Protein AF-A0A7J9DH18-F1 (afdb_monomer_lite)

Foldseek 3Di:
DDPDPPDPPPDAQDPVLLVVLLVVCLVVVLDDLVNSQVCSCVVPVDGDDSVSSVVSNVVVVVVVVVVVLVVVLVVCVVVVHPDSPDCDPVNVVVVVVCCCVPPDDPVNVVSVCVVVVVDDPPPDDPDDDDPPDDDD

InterPro domains:
  IPR004875 DDE superfamily endonuclease domain [PF03184] (59-113)
  IPR009057 Homedomain-like superfamily [SSF46689] (8-58)
  IPR041188 ARS-binding protein 1, N-terminal [PF18107] (9-57)

pLDDT: mean 76.21, std 16.73, range [37.5, 95.38]

Secondary structure (DSSP, 8-state):
--------------HHHHHHHHHHHHH-TT--HHHHHHHHHHHHS----HHHHHHHHHHHHHHHHHHHHHHHHHHHHHTT-S-TTS--HHHHHHHHHHHHHHT--HHHHHHHHHHTTSS-TT--------------

Structure (mmCIF, N/CA/C/O backbone):
data_AF-A0A7J9DH18-F1
#
_entry.id   AF-A0A7J9DH18-F1
#
loop_
_atom_site.group_PDB
_atom_site.id
_atom_site.type_symbol
_atom_site.label_atom_id
_atom_site.label_alt_id
_atom_site.label_comp_id
_atom_site.label_asym_id
_atom_site.label_entity_id
_atom_site.label_seq_id
_atom_site.pdbx_PDB_ins_code
_atom_site.Cartn_x
_atom_site.Cartn_y
_atom_site.Cartn_z
_atom_site.occupancy
_atom_site.B_iso_or_equiv
_atom_site.auth_seq_id
_atom_site.auth_comp_id
_atom_site.auth_asym_id
_atom_site.auth_atom_id
_atom_site.pdbx_PDB_model_num
ATOM 1 N N . MET A 1 1 ? 12.381 -22.752 41.760 1.00 37.50 1 MET A N 1
ATOM 2 C CA . MET A 1 1 ? 11.016 -22.802 41.192 1.00 37.50 1 MET A CA 1
ATOM 3 C C . MET A 1 1 ? 11.048 -22.134 39.828 1.00 37.50 1 MET A C 1
ATOM 5 O O . MET A 1 1 ? 11.070 -20.916 39.750 1.00 37.50 1 MET A O 1
ATOM 9 N N . VAL A 1 2 ? 11.179 -22.930 38.767 1.00 40.34 2 VAL A N 1
ATOM 10 C CA . VAL A 1 2 ? 11.251 -22.439 37.384 1.00 40.34 2 VAL A CA 1
ATOM 11 C C . VAL A 1 2 ? 9.820 -22.330 36.870 1.00 40.34 2 VAL A C 1
ATOM 13 O O . VAL A 1 2 ? 9.203 -23.335 36.526 1.00 40.34 2 VAL A O 1
ATOM 16 N N . SER A 1 3 ? 9.256 -21.122 36.876 1.00 45.78 3 SER A N 1
ATOM 17 C CA . SER A 1 3 ? 7.959 -20.878 36.251 1.00 45.78 3 SER A CA 1
ATOM 18 C C . SER A 1 3 ? 8.142 -20.821 34.738 1.00 45.78 3 SER A C 1
ATOM 20 O O . SER A 1 3 ? 8.671 -19.865 34.173 1.00 45.78 3 SER A O 1
ATOM 22 N N . HIS A 1 4 ? 7.709 -21.905 34.113 1.00 44.97 4 HIS A N 1
ATOM 23 C CA . HIS A 1 4 ? 7.568 -22.121 32.687 1.00 44.97 4 HIS A CA 1
ATOM 24 C C . HIS A 1 4 ? 6.783 -20.959 32.042 1.00 44.97 4 HIS A C 1
ATOM 26 O O . HIS A 1 4 ? 5.564 -20.865 32.191 1.00 44.97 4 HIS A O 1
ATOM 32 N N . LEU A 1 5 ? 7.470 -20.064 31.322 1.00 46.00 5 LEU A N 1
ATOM 33 C CA . LEU A 1 5 ? 6.819 -19.133 30.400 1.00 46.00 5 LEU A CA 1
ATOM 34 C C . LEU A 1 5 ? 6.238 -19.966 29.254 1.00 46.00 5 LEU A C 1
ATOM 36 O O . LEU A 1 5 ? 6.919 -20.260 28.272 1.00 46.00 5 LEU A O 1
ATOM 40 N N . LYS A 1 6 ? 4.980 -20.397 29.412 1.00 47.78 6 LYS A N 1
ATOM 41 C CA . LYS A 1 6 ? 4.170 -20.944 28.322 1.00 47.78 6 LYS A CA 1
ATOM 42 C C . LYS A 1 6 ? 4.248 -19.950 27.171 1.00 47.78 6 LYS A C 1
ATOM 44 O O . LYS A 1 6 ? 3.821 -18.807 27.314 1.00 47.78 6 LYS A O 1
ATOM 49 N N . GLY A 1 7 ? 4.839 -20.387 26.061 1.00 44.97 7 GLY A N 1
ATOM 50 C CA . GLY A 1 7 ? 4.988 -19.586 24.857 1.00 44.97 7 GLY A CA 1
ATOM 51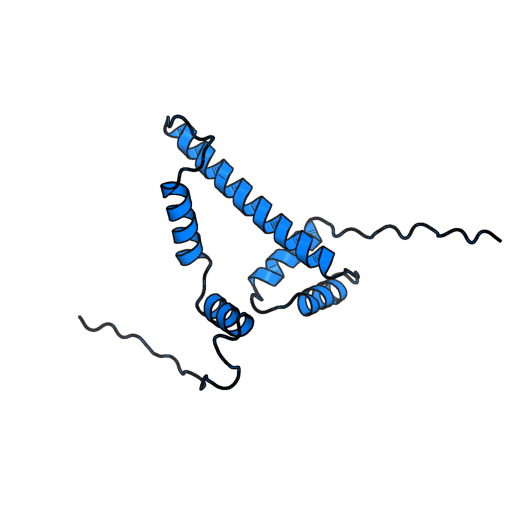 C C . GLY A 1 7 ? 3.637 -19.030 24.436 1.00 44.97 7 GLY A C 1
ATOM 52 O O . GLY A 1 7 ? 2.797 -19.753 23.901 1.00 44.97 7 GLY A O 1
ATOM 53 N N . VAL A 1 8 ? 3.429 -17.738 24.686 1.00 41.62 8 VAL A N 1
ATOM 54 C CA . VAL A 1 8 ? 2.360 -16.974 24.055 1.00 41.62 8 VAL A CA 1
ATOM 55 C C . VAL A 1 8 ? 2.657 -17.067 22.568 1.00 41.62 8 VAL A C 1
ATOM 57 O O . VAL A 1 8 ? 3.628 -16.473 22.091 1.00 41.62 8 VAL A O 1
ATOM 60 N N . LYS A 1 9 ? 1.885 -17.875 21.831 1.00 48.09 9 LYS A N 1
ATOM 61 C CA . LYS A 1 9 ? 1.932 -17.857 20.369 1.00 48.09 9 LYS A CA 1
ATOM 62 C C . LYS A 1 9 ? 1.732 -16.395 19.988 1.00 48.09 9 LYS A C 1
ATOM 64 O O . LYS A 1 9 ? 0.664 -15.851 20.257 1.00 48.09 9 LYS A O 1
ATOM 69 N N . LYS A 1 10 ? 2.767 -15.740 19.446 1.00 55.81 10 LYS A N 1
ATOM 70 C CA . LYS A 1 10 ? 2.638 -14.395 18.878 1.00 55.81 10 LYS A CA 1
ATOM 71 C C . LYS A 1 10 ? 1.597 -14.511 17.781 1.00 55.81 10 LYS A C 1
ATOM 73 O O . LYS A 1 10 ? 1.888 -14.994 16.686 1.00 55.81 10 LYS A O 1
ATOM 78 N N . ALA A 1 11 ? 0.371 -14.159 18.127 1.00 63.56 11 ALA A N 1
ATOM 79 C CA . ALA A 1 11 ? -0.733 -14.249 17.216 1.00 63.56 11 ALA A CA 1
ATOM 80 C C . ALA A 1 11 ? -0.379 -13.318 16.049 1.00 63.56 11 ALA A C 1
ATOM 82 O O . ALA A 1 11 ? -0.026 -12.150 16.236 1.00 63.56 11 ALA A O 1
ATOM 83 N N . THR A 1 12 ? -0.314 -13.887 14.852 1.00 81.38 12 THR A N 1
ATOM 84 C CA . THR A 1 12 ? 0.166 -13.198 13.656 1.00 81.38 12 THR A CA 1
ATOM 85 C C . THR A 1 12 ? -1.048 -12.881 12.803 1.00 81.38 12 THR A C 1
ATOM 87 O O . THR A 1 12 ? -1.826 -13.788 12.527 1.00 81.38 12 THR A O 1
ATOM 90 N N . LEU A 1 13 ? -1.212 -11.618 12.392 1.00 87.06 13 LEU A N 1
ATOM 91 C CA . LEU A 1 13 ? -2.272 -11.228 11.453 1.00 87.06 13 LEU A CA 1
ATOM 92 C C . LEU A 1 13 ? -2.246 -12.155 10.229 1.00 87.06 13 LEU A C 1
ATOM 94 O O . LEU A 1 13 ? -1.171 -12.349 9.657 1.00 87.06 13 LEU A O 1
ATOM 98 N N . THR A 1 14 ? -3.389 -12.705 9.825 1.00 91.38 14 THR A N 1
ATOM 99 C CA . THR A 1 14 ? -3.489 -13.466 8.570 1.00 91.38 14 THR A CA 1
ATOM 100 C C . THR A 1 14 ? -3.428 -12.522 7.369 1.00 91.38 14 THR A C 1
ATOM 102 O O . THR A 1 14 ? -3.513 -11.300 7.525 1.00 91.38 14 THR A O 1
ATOM 105 N N . ASP A 1 15 ? -3.257 -13.054 6.161 1.00 89.56 15 ASP A N 1
ATOM 106 C CA . ASP A 1 15 ? -3.228 -12.214 4.960 1.00 89.56 15 ASP A CA 1
ATOM 107 C C . ASP A 1 15 ? -4.573 -11.518 4.703 1.00 89.56 15 ASP A C 1
ATOM 109 O O . ASP A 1 15 ? -4.585 -10.361 4.281 1.00 89.56 15 ASP A O 1
ATOM 113 N N . GLU A 1 16 ? -5.691 -12.146 5.069 1.00 90.81 16 GLU A N 1
ATOM 114 C CA . GLU A 1 16 ? -7.034 -11.561 4.998 1.00 90.81 16 GLU A CA 1
ATOM 115 C C . GLU A 1 16 ? -7.168 -10.368 5.948 1.00 90.81 16 GLU A C 1
ATOM 117 O O . GLU A 1 16 ? -7.601 -9.292 5.537 1.00 90.81 16 GLU A O 1
ATOM 122 N N . MET A 1 17 ? -6.715 -10.511 7.199 1.00 93.12 17 MET A N 1
ATOM 123 C CA . MET A 1 17 ? -6.730 -9.413 8.174 1.00 93.12 17 MET A CA 1
ATOM 124 C C . MET A 1 17 ? -5.821 -8.261 7.733 1.00 93.12 17 MET A C 1
ATOM 126 O O . MET A 1 17 ? -6.160 -7.091 7.901 1.00 93.12 17 MET A O 1
ATOM 130 N N . ARG A 1 18 ? -4.651 -8.575 7.153 1.00 93.00 18 ARG A N 1
ATOM 131 C CA . ARG A 1 18 ? -3.737 -7.559 6.608 1.00 93.00 18 ARG A CA 1
ATOM 132 C C . ARG A 1 18 ? -4.372 -6.811 5.441 1.00 93.00 18 ARG A C 1
ATOM 134 O O . ARG A 1 18 ? -4.212 -5.595 5.369 1.00 93.00 18 ARG A O 1
ATOM 141 N N . LYS A 1 19 ? -5.063 -7.521 4.544 1.00 92.50 19 LYS A N 1
ATOM 142 C CA . LYS A 1 19 ? -5.778 -6.931 3.408 1.00 92.50 19 LYS A CA 1
ATOM 143 C C . LYS A 1 19 ? -6.871 -5.981 3.897 1.00 92.50 19 LYS A C 1
ATOM 145 O O . LYS A 1 19 ? -6.825 -4.807 3.541 1.00 92.50 19 LYS A O 1
ATOM 150 N N . ALA A 1 20 ? -7.743 -6.450 4.786 1.00 94.25 20 ALA A N 1
ATOM 151 C CA . ALA A 1 20 ? -8.822 -5.645 5.353 1.00 94.25 20 ALA A CA 1
ATOM 152 C C . ALA A 1 20 ? -8.295 -4.400 6.093 1.00 94.25 20 ALA A C 1
ATOM 154 O O . ALA A 1 20 ? -8.823 -3.306 5.926 1.00 94.25 20 ALA A O 1
ATOM 155 N N . LEU A 1 21 ? -7.191 -4.527 6.844 1.00 93.75 21 LEU A N 1
ATOM 156 C CA . LEU A 1 21 ? -6.522 -3.381 7.473 1.00 93.75 21 LEU A CA 1
ATOM 157 C C . LEU A 1 21 ? -6.031 -2.347 6.445 1.00 93.75 21 LEU A C 1
ATOM 159 O O . LEU A 1 21 ? -6.112 -1.144 6.695 1.00 93.75 21 LEU A O 1
ATOM 163 N N . CYS A 1 22 ? -5.485 -2.795 5.313 1.00 91.25 22 CYS A N 1
ATOM 164 C CA . CYS A 1 22 ? -5.024 -1.887 4.263 1.00 91.25 22 CYS A CA 1
ATOM 165 C C . CYS A 1 22 ? -6.198 -1.192 3.562 1.00 91.25 22 CYS A C 1
ATOM 167 O O . CYS A 1 22 ? -6.115 0.006 3.313 1.00 91.25 22 CYS A O 1
ATOM 169 N N . GLU A 1 23 ? -7.285 -1.914 3.288 1.00 91.50 23 GLU A N 1
ATOM 170 C CA . GLU A 1 23 ? -8.515 -1.361 2.703 1.00 91.50 23 GLU A CA 1
ATOM 171 C C . GLU A 1 23 ? -9.133 -0.308 3.628 1.00 91.50 23 GLU A C 1
ATOM 173 O O . GLU A 1 23 ? -9.312 0.838 3.218 1.00 91.50 23 GLU A O 1
ATOM 178 N N . TYR A 1 24 ? -9.297 -0.636 4.912 1.00 92.94 24 TYR A N 1
ATOM 179 C CA . TYR A 1 24 ? -9.796 0.306 5.909 1.00 92.94 24 TYR A CA 1
ATOM 180 C C . TYR A 1 24 ? -8.930 1.569 6.001 1.00 92.94 24 TYR A C 1
ATOM 182 O O . TYR A 1 24 ? -9.451 2.684 6.030 1.00 92.94 24 TYR A O 1
ATOM 190 N N . LYS A 1 25 ? -7.595 1.424 5.999 1.00 89.81 25 LYS A N 1
ATOM 191 C CA . LYS A 1 25 ? -6.672 2.570 6.015 1.00 89.81 25 LYS A CA 1
ATOM 192 C C . LYS A 1 25 ? -6.770 3.428 4.746 1.00 89.81 25 LYS A C 1
ATOM 194 O O . LYS A 1 25 ? -6.568 4.639 4.828 1.00 89.81 25 LYS A O 1
ATOM 199 N N . ASN A 1 26 ? -7.050 2.831 3.591 1.00 83.81 26 ASN A N 1
ATOM 200 C CA . ASN A 1 26 ? -7.224 3.577 2.345 1.00 83.81 26 ASN A CA 1
ATOM 201 C C . ASN A 1 26 ? -8.511 4.411 2.364 1.00 83.81 26 ASN A C 1
ATOM 203 O O . ASN A 1 26 ? -8.496 5.561 1.927 1.00 83.81 26 ASN A O 1
ATOM 207 N N . GLU A 1 27 ? -9.598 3.856 2.901 1.00 84.69 27 GLU A N 1
ATOM 208 C CA . GLU A 1 27 ? -10.877 4.558 3.066 1.00 84.69 27 GLU A CA 1
ATOM 209 C C . GLU A 1 27 ? -10.797 5.651 4.144 1.00 84.69 27 GLU A C 1
ATOM 211 O O . GLU A 1 27 ? -11.354 6.736 3.982 1.00 84.69 27 GLU A O 1
ATOM 216 N N . HIS A 1 28 ? -10.023 5.409 5.205 1.00 86.19 28 HIS A N 1
ATOM 217 C CA . HIS A 1 28 ? -9.879 6.297 6.359 1.00 86.19 28 HIS A CA 1
ATOM 218 C C . HIS A 1 28 ? -8.449 6.846 6.443 1.00 86.19 28 HIS A C 1
ATOM 220 O O . HIS A 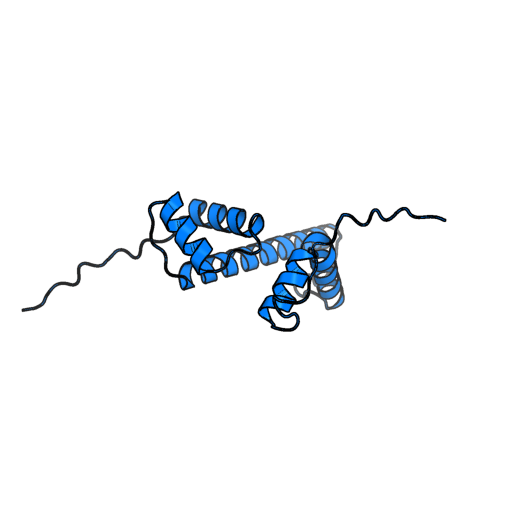1 28 ? -7.665 6.541 7.352 1.00 86.19 28 HIS A O 1
ATOM 226 N N . SER A 1 29 ? -8.080 7.677 5.466 1.00 78.06 29 SER A N 1
ATOM 227 C CA . SER A 1 29 ? -6.705 8.175 5.318 1.00 78.06 29 SER A CA 1
ATOM 228 C C . SER A 1 29 ? -6.206 8.971 6.537 1.00 78.06 29 SER A C 1
ATOM 230 O O . SER A 1 29 ? -5.006 8.944 6.826 1.00 78.06 29 SER A O 1
ATOM 232 N N . SER A 1 30 ? -7.108 9.571 7.321 1.00 79.56 30 SER A N 1
ATOM 233 C CA . SER A 1 30 ? -6.821 10.291 8.573 1.00 79.56 30 SER A CA 1
ATOM 234 C C . SER A 1 30 ? -6.566 9.394 9.792 1.00 79.56 30 SER A C 1
ATOM 236 O O . SER A 1 30 ? -5.964 9.863 10.757 1.00 79.56 30 SER A O 1
ATOM 238 N N . SER A 1 31 ? -6.956 8.111 9.770 1.00 84.25 31 SER A N 1
ATOM 239 C CA . SER A 1 31 ? -6.806 7.230 10.937 1.00 84.25 31 SER A CA 1
ATOM 240 C C . SER A 1 31 ? -5.343 7.066 11.339 1.00 84.25 31 SER A C 1
ATOM 242 O O . SER A 1 31 ? -4.483 6.686 10.530 1.00 84.25 31 SER A O 1
ATOM 244 N N . ASN A 1 32 ? -5.051 7.321 12.611 1.00 86.06 32 ASN A N 1
ATOM 245 C CA . ASN A 1 32 ? -3.717 7.171 13.170 1.00 86.06 32 ASN A CA 1
ATOM 246 C C . ASN A 1 32 ? -3.471 5.715 13.631 1.00 86.06 32 ASN A C 1
ATOM 248 O O . ASN A 1 32 ? -4.343 4.850 13.577 1.00 86.06 32 ASN A O 1
ATOM 252 N N . LYS A 1 33 ? -2.250 5.407 14.087 1.00 86.44 33 LYS A N 1
ATOM 253 C CA . LYS A 1 33 ? -1.869 4.033 14.475 1.00 86.44 33 LYS A CA 1
ATOM 254 C C . LYS A 1 33 ? -2.717 3.456 15.620 1.00 86.44 33 LYS A C 1
ATOM 256 O O . LYS A 1 33 ? -2.883 2.241 15.659 1.00 86.44 33 LYS A O 1
ATOM 261 N N . LYS A 1 34 ? -3.201 4.289 16.553 1.00 89.88 34 LYS A N 1
ATOM 262 C CA . LYS A 1 34 ? -4.083 3.866 17.655 1.00 89.88 34 LYS A CA 1
ATOM 263 C C . LYS A 1 34 ? -5.465 3.512 17.130 1.00 89.88 34 LYS A C 1
ATOM 265 O O . LYS A 1 34 ? -5.958 2.443 17.464 1.00 89.88 34 LYS A O 1
ATOM 270 N N . ASP A 1 35 ? -6.020 4.347 16.259 1.00 92.00 35 ASP A N 1
ATOM 271 C CA . ASP A 1 35 ? -7.346 4.123 15.677 1.00 92.00 35 ASP A CA 1
ATOM 272 C C . ASP A 1 35 ? -7.371 2.801 14.899 1.00 92.00 35 ASP A C 1
ATOM 274 O O . ASP A 1 35 ? -8.261 1.977 15.079 1.00 92.00 35 ASP A O 1
ATOM 278 N N . LEU A 1 36 ? -6.326 2.540 14.103 1.00 92.62 36 LEU A N 1
ATOM 279 C CA . LEU A 1 36 ? -6.175 1.281 13.368 1.00 92.62 36 LEU A CA 1
ATOM 280 C C . LEU A 1 36 ? -6.023 0.072 14.296 1.00 92.62 36 LEU A C 1
ATOM 282 O O . LEU A 1 36 ? -6.571 -0.991 14.025 1.00 92.62 36 LEU A O 1
ATOM 286 N N . GLN A 1 37 ? -5.271 0.216 15.387 1.00 93.12 37 GLN A N 1
ATOM 287 C CA . GLN A 1 37 ? -5.135 -0.841 16.386 1.00 93.12 37 GLN A CA 1
ATOM 288 C C . GLN A 1 37 ? -6.484 -1.154 17.049 1.00 93.12 37 GLN A C 1
ATOM 290 O O . GLN A 1 37 ? -6.820 -2.326 17.215 1.00 93.12 37 GLN A O 1
ATOM 295 N N . GLN A 1 38 ? -7.247 -0.123 17.415 1.00 94.31 38 GLN A N 1
ATOM 296 C CA . GLN A 1 38 ? -8.570 -0.276 18.010 1.00 94.31 38 GLN A CA 1
ATOM 297 C C . GLN A 1 38 ? -9.545 -0.935 17.032 1.00 94.31 38 GLN A C 1
ATOM 299 O O . GLN A 1 38 ? -10.241 -1.873 17.411 1.00 94.31 38 GLN A O 1
ATOM 304 N N . TRP A 1 39 ? -9.535 -0.509 15.769 1.00 95.38 39 TRP A N 1
ATOM 305 C CA . TRP A 1 39 ? -10.356 -1.111 14.725 1.00 95.38 39 TRP A CA 1
ATOM 306 C C . TRP A 1 39 ? -10.044 -2.602 14.528 1.00 95.38 39 TRP A C 1
ATOM 308 O O . TRP A 1 39 ? -10.968 -3.410 14.471 1.00 95.38 39 TRP A O 1
ATOM 318 N N . VAL A 1 40 ? -8.762 -3.001 14.503 1.00 93.56 40 VAL A N 1
ATOM 319 C CA . VAL A 1 40 ? -8.376 -4.426 14.406 1.00 93.56 40 VAL A CA 1
ATOM 320 C C . VAL A 1 40 ? -8.897 -5.227 15.602 1.00 93.56 40 VAL A C 1
ATOM 322 O O . VAL A 1 40 ? -9.430 -6.320 15.410 1.00 93.56 40 VAL A O 1
ATOM 325 N N . GLN A 1 41 ? -8.792 -4.680 16.819 1.00 92.19 41 GLN A N 1
ATOM 326 C CA . GLN A 1 41 ? -9.317 -5.333 18.021 1.00 92.19 41 GLN A CA 1
ATOM 327 C C . GLN A 1 41 ? -10.833 -5.524 17.944 1.00 92.19 41 GLN A C 1
ATOM 329 O O . GLN A 1 41 ? -11.316 -6.601 18.266 1.00 92.19 41 GLN A O 1
ATOM 334 N N . GLN A 1 42 ? -11.576 -4.503 17.519 1.00 93.94 42 GLN A N 1
ATOM 335 C CA . GLN A 1 42 ? -13.038 -4.560 17.433 1.00 93.94 42 GLN A CA 1
ATOM 336 C C . GLN A 1 42 ? -13.524 -5.478 16.305 1.00 93.94 42 GLN A C 1
ATOM 338 O O . GLN A 1 42 ? -14.515 -6.178 16.470 1.00 93.94 42 GLN A O 1
ATOM 343 N N . THR A 1 43 ? -12.821 -5.489 15.172 1.00 95.00 43 THR A N 1
ATOM 344 C CA . THR A 1 43 ? -13.249 -6.207 13.961 1.00 95.00 43 THR A CA 1
ATOM 345 C C . THR A 1 43 ? -12.943 -7.699 14.027 1.00 95.00 43 THR A C 1
ATOM 347 O O . THR A 1 43 ? -13.711 -8.509 13.518 1.00 95.00 43 THR A O 1
ATOM 350 N N . PHE A 1 44 ? -11.819 -8.076 14.640 1.00 92.19 44 PHE A N 1
ATOM 351 C CA . PHE A 1 44 ? -11.336 -9.459 14.620 1.00 92.19 44 PHE A CA 1
ATOM 352 C C . PHE A 1 44 ? -11.206 -10.096 16.005 1.00 92.19 44 PHE A C 1
ATOM 354 O O . PHE A 1 44 ? -10.657 -11.191 16.108 1.00 92.19 44 PHE A O 1
ATOM 361 N N . ASP A 1 45 ? -11.639 -9.396 17.057 1.00 89.75 45 ASP A N 1
ATOM 362 C CA . ASP A 1 45 ? -11.399 -9.764 18.459 1.00 89.75 45 ASP A CA 1
ATOM 363 C C . ASP A 1 45 ? -9.921 -10.103 18.732 1.00 89.75 45 ASP A C 1
ATOM 365 O O . ASP A 1 45 ? -9.552 -11.066 19.404 1.00 89.75 45 ASP A O 1
ATOM 369 N N . PHE A 1 46 ? -9.034 -9.314 18.118 1.00 84.38 46 PHE A N 1
ATOM 370 C CA . PHE A 1 46 ? -7.619 -9.633 18.019 1.00 84.38 46 PHE A CA 1
ATOM 371 C C . PHE A 1 46 ? -6.739 -8.444 18.379 1.00 84.38 46 PHE A C 1
ATOM 373 O O . PHE A 1 46 ? -6.750 -7.407 17.713 1.00 84.38 46 PHE A O 1
ATOM 380 N N . SER A 1 47 ? -5.896 -8.619 19.396 1.00 88.81 47 SER A N 1
ATOM 381 C CA . SER A 1 47 ? -5.015 -7.548 19.851 1.00 88.81 47 SER A CA 1
ATOM 382 C C . SER A 1 47 ? -3.720 -7.487 19.055 1.00 88.81 47 SER A C 1
ATOM 384 O O . SER A 1 47 ? -2.982 -8.467 18.939 1.00 88.81 47 SER A O 1
ATOM 386 N N . VAL A 1 48 ? -3.400 -6.297 18.552 1.00 88.06 48 VAL A N 1
ATOM 387 C CA . VAL A 1 48 ? -2.127 -5.997 17.892 1.00 88.06 48 VAL A CA 1
ATOM 388 C C . VAL A 1 48 ? -1.439 -4.816 18.536 1.00 88.06 48 VAL A C 1
ATOM 390 O O . VAL A 1 48 ? -2.065 -3.866 18.985 1.00 88.06 48 VAL A O 1
ATOM 393 N N . ILE A 1 49 ? -0.113 -4.838 18.505 1.00 89.50 49 ILE A N 1
ATOM 394 C CA . ILE A 1 49 ? 0.700 -3.673 18.843 1.00 89.50 49 ILE A CA 1
ATOM 395 C C . ILE A 1 49 ? 0.853 -2.752 17.626 1.00 89.50 49 ILE A C 1
ATOM 397 O O . ILE A 1 49 ? 0.896 -3.206 16.479 1.00 89.50 49 ILE A O 1
ATOM 401 N N . GLN A 1 50 ? 1.021 -1.451 17.863 1.00 86.19 50 GLN A N 1
ATOM 402 C CA . GLN A 1 50 ? 1.173 -0.444 16.802 1.00 86.19 50 GLN A CA 1
ATOM 403 C C . GLN A 1 50 ? 2.313 -0.736 15.813 1.00 86.19 50 GLN A C 1
ATOM 405 O O . GLN A 1 50 ? 2.237 -0.360 14.641 1.00 86.19 50 GLN A O 1
ATOM 410 N N . SER A 1 51 ? 3.389 -1.393 16.260 1.00 88.50 51 SER A N 1
ATOM 411 C CA . SER A 1 51 ? 4.494 -1.776 15.376 1.00 88.50 51 SER A CA 1
ATOM 412 C C . SER A 1 51 ? 4.067 -2.832 14.353 1.00 88.50 51 SER A C 1
ATOM 414 O O . SER A 1 51 ? 4.509 -2.768 13.208 1.00 88.50 51 SER A O 1
ATOM 416 N N . THR A 1 52 ? 3.149 -3.734 14.711 1.00 90.25 52 THR A N 1
ATOM 417 C CA . THR A 1 52 ? 2.540 -4.700 13.785 1.00 90.25 52 THR A CA 1
ATOM 418 C C . THR A 1 52 ? 1.697 -3.989 12.729 1.00 90.25 52 THR A C 1
ATOM 420 O O . THR A 1 52 ? 1.840 -4.300 11.546 1.00 90.25 52 THR A O 1
ATOM 423 N N . ILE A 1 53 ? 0.896 -2.9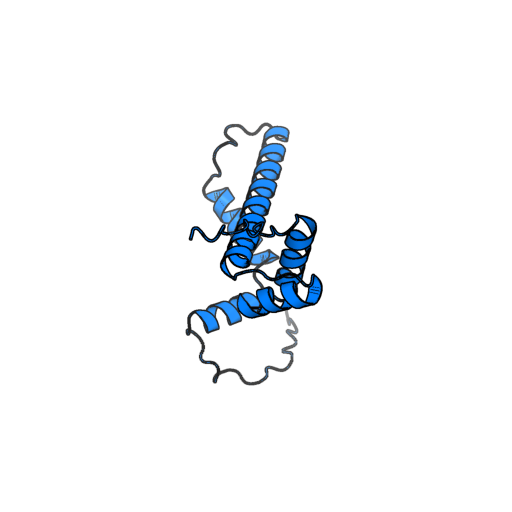88 13.119 1.00 90.75 53 ILE A N 1
ATOM 424 C CA . ILE A 1 53 ? 0.152 -2.134 12.175 1.00 90.75 53 ILE A CA 1
ATOM 425 C C . ILE A 1 53 ? 1.122 -1.447 11.204 1.00 90.75 53 ILE A C 1
ATOM 427 O O . ILE A 1 53 ? 1.011 -1.595 9.989 1.00 90.75 53 ILE A O 1
ATOM 431 N N . SER A 1 54 ? 2.138 -0.761 11.737 1.00 89.81 54 SER A N 1
ATOM 432 C CA . SER A 1 54 ? 3.151 -0.048 10.946 1.00 89.81 54 SER A CA 1
ATOM 433 C C . SER A 1 54 ? 3.879 -0.969 9.959 1.00 89.81 54 SER A C 1
ATOM 435 O O . SER A 1 54 ? 4.020 -0.642 8.781 1.00 89.81 54 SER A O 1
ATOM 437 N N . ASN A 1 55 ? 4.311 -2.148 10.412 1.00 90.25 55 ASN A N 1
ATOM 438 C CA . ASN A 1 55 ? 5.004 -3.118 9.567 1.00 90.25 55 ASN A CA 1
ATOM 439 C C . ASN A 1 55 ? 4.089 -3.705 8.488 1.00 90.25 55 ASN A C 1
ATOM 441 O O . ASN A 1 55 ? 4.552 -3.944 7.374 1.00 90.25 55 ASN A O 1
ATOM 445 N N . THR A 1 56 ? 2.806 -3.898 8.794 1.00 90.62 56 THR A N 1
ATOM 446 C CA . THR A 1 56 ? 1.810 -4.381 7.830 1.00 90.62 56 THR A CA 1
ATOM 447 C C . THR A 1 56 ? 1.597 -3.364 6.714 1.00 90.62 56 THR A C 1
ATOM 449 O O . THR A 1 56 ? 1.729 -3.716 5.544 1.00 90.62 56 THR A O 1
ATOM 452 N N . LEU A 1 57 ? 1.396 -2.088 7.058 1.00 89.88 57 LEU A N 1
ATOM 453 C CA . LEU A 1 57 ? 1.244 -1.018 6.068 1.00 89.88 57 LEU A CA 1
ATOM 454 C C . LEU A 1 57 ? 2.516 -0.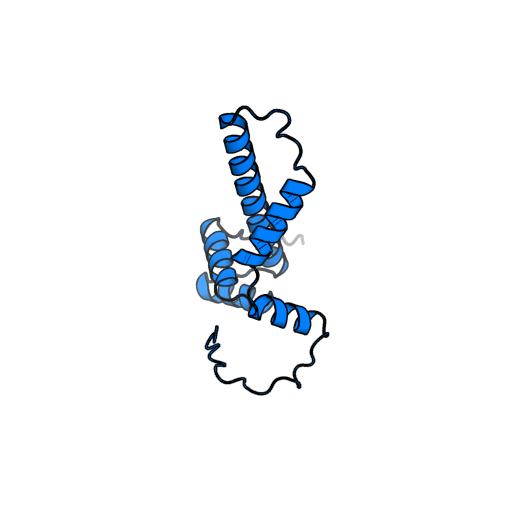841 5.223 1.00 89.88 57 LEU A C 1
ATOM 456 O O . LEU A 1 57 ? 2.450 -0.810 3.996 1.00 89.88 57 LEU A O 1
ATOM 460 N N . LYS A 1 58 ? 3.703 -0.829 5.849 1.00 88.62 58 LYS A N 1
ATOM 461 C CA . LYS A 1 58 ? 4.987 -0.790 5.120 1.00 88.62 58 LYS A CA 1
ATOM 462 C C . LYS A 1 58 ? 5.137 -1.968 4.158 1.00 88.62 58 LYS A C 1
ATOM 464 O O . LYS A 1 58 ? 5.669 -1.802 3.062 1.00 88.62 58 LYS A O 1
ATOM 469 N N . ARG A 1 59 ? 4.711 -3.167 4.567 1.00 88.81 59 ARG A N 1
ATOM 470 C CA . ARG A 1 59 ? 4.742 -4.363 3.718 1.00 88.81 59 ARG A CA 1
ATOM 471 C C . ARG A 1 59 ? 3.807 -4.205 2.520 1.00 88.81 59 ARG A C 1
ATOM 473 O O . ARG A 1 59 ? 4.243 -4.492 1.411 1.00 88.81 59 ARG A O 1
ATOM 480 N N . ALA A 1 60 ? 2.585 -3.721 2.726 1.00 86.19 60 ALA A N 1
ATOM 481 C CA . ALA A 1 60 ? 1.622 -3.492 1.651 1.00 86.19 60 ALA A CA 1
ATOM 482 C C . ALA A 1 60 ? 2.163 -2.513 0.600 1.00 86.19 60 ALA A C 1
ATOM 484 O O . ALA A 1 60 ? 2.167 -2.826 -0.588 1.00 86.19 60 ALA A O 1
ATOM 485 N N . VAL A 1 61 ? 2.744 -1.395 1.045 1.00 82.44 61 VAL A N 1
ATOM 486 C CA . VAL A 1 61 ? 3.387 -0.412 0.161 1.00 82.44 61 VAL A CA 1
ATOM 487 C C . VAL A 1 61 ? 4.526 -1.049 -0.644 1.00 82.44 61 VAL A C 1
ATOM 489 O O . VAL A 1 61 ? 4.571 -0.924 -1.865 1.00 82.44 61 VAL A O 1
ATOM 492 N N . LYS A 1 62 ? 5.421 -1.806 0.004 1.00 85.19 62 LYS A N 1
ATOM 493 C CA . LYS A 1 62 ? 6.509 -2.517 -0.697 1.00 85.19 62 LYS A CA 1
ATOM 494 C C . LYS A 1 62 ? 5.987 -3.503 -1.744 1.00 85.19 62 LYS A C 1
ATOM 496 O O . LYS A 1 62 ? 6.585 -3.619 -2.810 1.00 85.19 62 LYS A O 1
ATOM 501 N N . ILE A 1 63 ? 4.905 -4.223 -1.443 1.00 87.06 63 ILE A N 1
ATOM 502 C CA . ILE A 1 63 ? 4.278 -5.162 -2.382 1.00 87.06 63 ILE A CA 1
ATOM 503 C C . ILE A 1 63 ? 3.685 -4.406 -3.573 1.00 87.06 63 ILE A C 1
ATOM 505 O O . ILE A 1 63 ? 3.923 -4.811 -4.708 1.00 87.06 63 ILE A O 1
ATOM 509 N N . TYR A 1 64 ? 2.978 -3.300 -3.331 1.00 81.75 64 TYR A N 1
ATOM 510 C CA . TYR A 1 64 ? 2.420 -2.453 -4.386 1.00 81.75 64 TYR A CA 1
ATOM 511 C C . TYR A 1 64 ? 3.505 -1.957 -5.349 1.00 81.75 64 TYR A C 1
ATOM 513 O O . TYR A 1 64 ? 3.407 -2.192 -6.554 1.00 81.75 64 TYR A O 1
ATOM 521 N N . TYR A 1 65 ? 4.587 -1.374 -4.821 1.00 78.44 65 TYR A N 1
ATOM 522 C CA . TYR A 1 65 ? 5.702 -0.902 -5.647 1.00 78.44 65 TYR A CA 1
ATOM 523 C C . TYR A 1 65 ? 6.375 -2.031 -6.422 1.00 78.44 65 TYR A C 1
ATOM 525 O O . TYR A 1 65 ? 6.639 -1.873 -7.610 1.00 78.44 65 TYR A O 1
ATOM 533 N N . ARG A 1 66 ? 6.609 -3.190 -5.792 1.00 85.38 66 ARG A N 1
ATOM 534 C CA . ARG A 1 66 ? 7.158 -4.358 -6.498 1.00 85.38 66 ARG A CA 1
ATOM 535 C C . ARG A 1 66 ? 6.251 -4.797 -7.640 1.00 85.38 66 ARG A C 1
ATOM 537 O O . ARG A 1 66 ? 6.747 -5.016 -8.737 1.00 85.38 66 ARG A O 1
ATOM 544 N N . ARG A 1 67 ? 4.938 -4.901 -7.404 1.00 85.62 67 ARG A N 1
ATOM 545 C CA . ARG A 1 67 ? 3.975 -5.288 -8.442 1.00 85.62 67 ARG A CA 1
ATOM 546 C C . ARG A 1 67 ? 4.018 -4.310 -9.610 1.00 85.62 67 ARG A C 1
ATOM 548 O O . ARG A 1 67 ? 4.156 -4.744 -10.745 1.00 85.62 67 ARG A O 1
ATOM 555 N N . ARG A 1 68 ? 3.951 -3.007 -9.323 1.00 79.88 68 ARG A N 1
ATOM 556 C CA . ARG A 1 68 ? 3.988 -1.955 -10.344 1.00 79.88 68 ARG A CA 1
ATOM 557 C C . ARG A 1 68 ? 5.301 -1.973 -11.134 1.00 79.88 68 ARG A C 1
ATOM 559 O O . ARG A 1 68 ? 5.261 -1.914 -12.358 1.00 79.88 68 ARG A O 1
ATOM 566 N N . PHE A 1 69 ? 6.436 -2.140 -10.455 1.00 81.44 69 PHE A N 1
ATOM 567 C CA . PHE A 1 69 ? 7.746 -2.271 -11.095 1.00 81.44 69 PHE A CA 1
ATOM 568 C C . PHE A 1 69 ? 7.814 -3.486 -12.027 1.00 81.44 69 PHE A C 1
ATOM 570 O O . PHE A 1 69 ? 8.183 -3.340 -13.190 1.00 81.44 69 PHE A O 1
ATOM 577 N N . TYR A 1 70 ? 7.401 -4.671 -11.564 1.00 85.00 70 TYR A N 1
ATOM 578 C CA . TYR A 1 70 ? 7.400 -5.875 -12.400 1.00 85.00 70 TYR A CA 1
ATOM 579 C C . TYR A 1 70 ? 6.454 -5.759 -13.596 1.00 85.00 70 TYR A C 1
ATOM 581 O O . TYR A 1 70 ? 6.821 -6.181 -14.689 1.00 85.00 70 TYR A O 1
ATOM 589 N N . SER A 1 71 ? 5.269 -5.167 -13.418 1.00 84.19 71 SER A N 1
ATOM 590 C CA . SER A 1 71 ? 4.346 -4.900 -14.526 1.00 84.19 71 SER A CA 1
ATOM 591 C C . SER A 1 71 ? 4.984 -3.989 -15.576 1.00 84.19 71 SER A C 1
ATOM 593 O O . SER A 1 71 ? 5.002 -4.352 -16.748 1.00 84.19 71 SER A O 1
ATOM 595 N N . SER A 1 72 ? 5.586 -2.873 -15.153 1.00 79.00 72 SER A N 1
ATOM 596 C CA . SER A 1 72 ? 6.290 -1.945 -16.049 1.00 79.00 72 SER A CA 1
ATOM 597 C C . SER A 1 72 ? 7.454 -2.622 -16.779 1.00 79.00 72 SER A C 1
ATOM 599 O O . SER A 1 72 ? 7.604 -2.474 -17.987 1.00 79.00 72 SER A O 1
ATOM 601 N N . THR A 1 73 ? 8.247 -3.421 -16.058 1.00 82.31 73 THR A N 1
ATOM 602 C CA . THR A 1 73 ? 9.379 -4.179 -16.618 1.00 82.31 73 THR A CA 1
ATOM 603 C C . THR A 1 73 ? 8.891 -5.168 -17.681 1.00 82.31 73 THR A C 1
ATOM 605 O O . THR A 1 73 ? 9.446 -5.244 -18.772 1.00 82.31 73 THR A O 1
ATOM 608 N N . LEU A 1 74 ? 7.824 -5.921 -17.393 1.00 85.69 74 LEU A N 1
ATOM 609 C CA . LEU A 1 74 ? 7.261 -6.903 -18.322 1.00 85.69 74 LEU A CA 1
ATOM 610 C C . LEU A 1 74 ? 6.708 -6.243 -19.594 1.00 85.69 74 LEU A C 1
ATOM 612 O O . LEU A 1 74 ? 6.837 -6.802 -20.682 1.00 85.69 74 LEU A O 1
ATOM 616 N N . GLU A 1 75 ? 6.091 -5.068 -19.471 1.00 85.44 75 GLU A N 1
ATOM 617 C CA . GLU A 1 75 ? 5.623 -4.287 -20.619 1.00 85.44 75 GLU A CA 1
ATOM 618 C C . GLU A 1 75 ? 6.775 -3.772 -21.484 1.00 85.44 75 GLU A C 1
ATOM 620 O O . GLU A 1 75 ? 6.691 -3.880 -22.707 1.00 85.44 75 GLU A O 1
ATOM 625 N N . GLY A 1 76 ? 7.864 -3.295 -20.874 1.00 83.38 76 GLY A N 1
ATOM 626 C CA . GLY A 1 76 ? 9.081 -2.912 -21.595 1.00 83.38 76 GLY A CA 1
ATOM 627 C C . GLY A 1 76 ? 9.697 -4.088 -22.359 1.00 83.38 76 GLY A C 1
ATOM 628 O O . GLY A 1 76 ? 9.998 -3.970 -23.548 1.00 83.38 76 GLY A O 1
ATOM 629 N N . TYR A 1 77 ? 9.766 -5.275 -21.738 1.00 82.81 77 TYR A N 1
ATOM 630 C CA . TYR A 1 77 ? 10.230 -6.498 -22.412 1.00 82.81 77 TYR A CA 1
ATOM 631 C C . TYR A 1 77 ? 9.389 -6.819 -23.650 1.00 82.81 77 TYR A C 1
ATOM 633 O O . TYR A 1 77 ? 9.935 -7.128 -24.707 1.00 82.81 77 TYR A O 1
ATOM 641 N N . LYS A 1 78 ? 8.057 -6.714 -23.546 1.00 88.12 78 LYS A N 1
ATOM 642 C CA . LYS A 1 78 ? 7.146 -6.938 -24.682 1.00 88.12 78 LYS A CA 1
ATOM 643 C C . LYS A 1 78 ? 7.356 -5.936 -25.820 1.00 88.12 78 LYS A C 1
ATOM 645 O O . LYS A 1 78 ? 7.066 -6.269 -26.964 1.00 88.12 78 LYS A O 1
ATOM 650 N N . LYS A 1 79 ? 7.848 -4.732 -25.518 1.00 88.75 79 LYS A N 1
ATOM 651 C CA . LYS A 1 79 ? 8.162 -3.680 -26.496 1.00 88.75 79 LYS A CA 1
ATOM 652 C C . LYS A 1 79 ? 9.576 -3.790 -27.082 1.00 88.75 79 LYS A C 1
ATOM 654 O O . LYS A 1 79 ? 9.907 -3.020 -27.976 1.00 88.75 79 LYS A O 1
ATOM 659 N N . GLY A 1 80 ? 10.390 -4.745 -26.624 1.00 85.25 80 GLY A N 1
ATOM 660 C CA . GLY A 1 80 ? 11.771 -4.923 -27.084 1.00 85.25 80 GLY A CA 1
ATOM 661 C C . GLY A 1 80 ? 12.776 -3.965 -26.436 1.00 85.25 80 GLY A C 1
ATOM 662 O O . GLY A 1 80 ? 13.858 -3.758 -26.982 1.00 85.25 80 GLY A O 1
ATOM 663 N N . GLU A 1 81 ? 12.435 -3.369 -25.291 1.00 83.31 81 GLU A N 1
ATOM 664 C CA . GLU A 1 81 ? 13.337 -2.485 -24.549 1.00 83.31 81 GLU A CA 1
ATOM 665 C C . GLU A 1 81 ? 14.492 -3.272 -23.903 1.00 83.31 81 GLU A C 1
ATOM 667 O O . GLU A 1 81 ? 14.328 -4.392 -23.413 1.00 83.31 81 GLU A O 1
ATOM 672 N N . ILE A 1 82 ? 15.681 -2.666 -23.883 1.00 73.38 82 ILE A N 1
ATOM 673 C CA . ILE A 1 82 ? 16.915 -3.217 -23.304 1.00 73.38 82 ILE A CA 1
ATOM 674 C C . ILE A 1 82 ? 17.305 -2.426 -22.044 1.00 73.38 82 ILE A C 1
ATOM 676 O O . ILE A 1 82 ? 17.188 -1.205 -22.026 1.00 73.38 82 ILE A O 1
ATOM 680 N N . ASN A 1 83 ? 17.823 -3.115 -21.015 1.00 66.94 83 ASN A N 1
ATOM 681 C CA . ASN A 1 83 ? 18.220 -2.582 -19.690 1.00 66.94 83 ASN A CA 1
ATOM 682 C C . ASN A 1 83 ? 17.082 -2.218 -18.706 1.00 66.94 83 ASN A C 1
ATOM 684 O O . ASN A 1 83 ? 17.153 -1.209 -18.009 1.00 66.94 83 ASN A O 1
ATOM 688 N N . LEU A 1 84 ? 16.076 -3.085 -18.566 1.00 68.06 84 LEU A N 1
ATOM 689 C CA . LEU A 1 84 ? 14.911 -2.878 -17.683 1.00 68.06 84 LEU A CA 1
ATOM 690 C C . LEU A 1 84 ? 15.179 -3.114 -16.181 1.00 68.06 84 LEU A C 1
ATOM 692 O O . LEU A 1 84 ? 14.314 -2.881 -15.340 1.00 68.06 84 LEU A O 1
ATOM 696 N N . GLU A 1 85 ? 16.375 -3.583 -15.820 1.00 67.19 85 GLU A N 1
ATOM 697 C CA . GLU A 1 85 ? 16.752 -3.874 -14.428 1.00 67.19 85 GLU A CA 1
ATOM 698 C C . GLU A 1 85 ? 16.993 -2.610 -13.588 1.00 67.19 85 GLU A C 1
ATOM 700 O O . GLU A 1 85 ? 17.050 -2.673 -12.357 1.00 67.19 85 GLU A O 1
ATOM 705 N N . LYS A 1 86 ? 17.138 -1.452 -14.243 1.00 68.69 86 LYS A N 1
ATOM 706 C CA . LYS A 1 86 ? 17.355 -0.160 -13.596 1.00 68.69 86 LYS A CA 1
ATOM 707 C C . LYS A 1 86 ? 16.168 0.745 -13.894 1.00 68.69 86 LYS A C 1
ATOM 709 O O . LYS A 1 86 ? 15.956 1.121 -15.039 1.00 68.69 86 LYS A O 1
ATOM 714 N N . ILE A 1 87 ? 15.440 1.136 -12.848 1.00 71.88 87 ILE A N 1
ATOM 715 C CA . ILE A 1 87 ? 14.527 2.280 -12.931 1.00 71.88 87 ILE A CA 1
ATOM 716 C C . ILE A 1 87 ? 15.367 3.500 -13.308 1.00 71.88 87 ILE A C 1
ATOM 718 O O . ILE A 1 87 ? 16.307 3.848 -12.585 1.00 71.88 87 ILE A O 1
ATOM 722 N N . ASN A 1 88 ? 15.048 4.134 -14.435 1.00 76.88 88 ASN A N 1
ATOM 723 C CA . ASN A 1 88 ? 15.715 5.365 -14.821 1.00 76.88 88 ASN A CA 1
ATOM 724 C C . ASN A 1 88 ? 15.123 6.558 -14.014 1.00 76.88 88 ASN A C 1
ATOM 726 O O . ASN A 1 88 ? 14.056 6.465 -13.394 1.00 76.88 88 ASN A O 1
ATOM 730 N N . VAL A 1 89 ? 15.829 7.695 -13.980 1.00 77.19 89 VAL A N 1
ATOM 731 C CA . VAL A 1 89 ? 15.369 8.897 -13.251 1.00 77.19 89 VAL A CA 1
ATOM 732 C C . VAL A 1 89 ? 14.054 9.442 -13.822 1.00 77.19 89 VAL A C 1
ATOM 734 O O . VAL A 1 89 ? 13.179 9.836 -13.058 1.00 77.19 89 VAL A O 1
ATOM 737 N N . LEU A 1 90 ? 13.889 9.427 -15.144 1.00 77.62 90 LEU A N 1
ATOM 738 C CA . LEU A 1 90 ? 12.659 9.819 -15.832 1.00 77.62 90 LEU A CA 1
ATOM 739 C C . LEU A 1 90 ? 11.474 8.909 -15.458 1.00 77.62 90 LEU A C 1
ATOM 741 O O . LEU A 1 90 ? 10.409 9.421 -15.131 1.00 77.62 90 LEU A O 1
ATOM 745 N N . ASP A 1 91 ? 11.664 7.591 -15.379 1.00 74.81 91 ASP A N 1
ATOM 746 C CA . ASP A 1 91 ? 10.645 6.638 -14.924 1.00 74.81 91 ASP A CA 1
ATOM 747 C C . ASP A 1 91 ? 10.272 6.920 -13.471 1.00 74.81 91 ASP A C 1
ATOM 749 O O . ASP A 1 91 ? 9.098 6.917 -13.115 1.00 74.81 91 ASP A O 1
ATOM 753 N N . THR A 1 92 ? 11.262 7.224 -12.624 1.00 80.19 92 THR A N 1
ATOM 754 C CA . THR A 1 92 ? 11.019 7.628 -11.231 1.00 80.19 92 THR A CA 1
ATOM 755 C C . THR A 1 92 ? 10.162 8.888 -11.167 1.00 80.19 92 THR A C 1
ATOM 757 O O . THR A 1 92 ? 9.209 8.940 -10.391 1.00 80.19 92 THR A O 1
ATOM 760 N N . ILE A 1 93 ? 10.473 9.894 -11.988 1.00 82.00 93 ILE A N 1
ATOM 761 C CA . ILE A 1 93 ? 9.696 11.134 -12.076 1.00 82.00 93 ILE A CA 1
ATOM 762 C C . ILE A 1 93 ? 8.270 10.839 -12.548 1.00 82.00 93 ILE A C 1
ATOM 764 O O . ILE A 1 93 ? 7.328 11.338 -11.938 1.00 82.00 93 ILE A O 1
ATOM 768 N N . HIS A 1 94 ? 8.088 9.993 -13.565 1.00 80.12 94 HIS A N 1
ATOM 769 C CA . HIS A 1 94 ? 6.762 9.575 -14.020 1.00 80.12 94 HIS A CA 1
ATOM 770 C C . HIS A 1 94 ? 5.988 8.832 -12.926 1.00 80.12 94 HIS A C 1
ATOM 772 O O . HIS A 1 94 ? 4.836 9.168 -12.673 1.00 80.12 94 HIS A O 1
ATOM 778 N N . PHE A 1 95 ? 6.623 7.913 -12.193 1.00 75.44 95 PHE A N 1
ATOM 779 C CA . PHE A 1 95 ? 5.992 7.233 -11.058 1.00 75.44 95 PHE A CA 1
ATOM 780 C C . PHE A 1 95 ? 5.555 8.199 -9.957 1.00 75.44 95 PHE A C 1
ATOM 782 O O . PHE A 1 95 ? 4.470 8.031 -9.398 1.00 75.44 95 PHE A O 1
ATOM 789 N N . ILE A 1 96 ? 6.389 9.189 -9.630 1.00 78.75 96 ILE A N 1
ATOM 790 C CA . ILE A 1 96 ? 6.051 10.217 -8.640 1.00 78.75 96 ILE A CA 1
ATOM 791 C C . ILE A 1 96 ? 4.892 11.072 -9.149 1.00 78.75 96 ILE A C 1
ATOM 793 O O . ILE A 1 96 ? 3.962 11.320 -8.390 1.00 78.75 96 ILE A O 1
ATOM 797 N N . ASN A 1 97 ? 4.918 11.484 -10.418 1.00 81.12 97 ASN A N 1
ATOM 798 C CA . ASN A 1 97 ? 3.862 12.293 -11.018 1.00 81.12 97 ASN A CA 1
ATOM 799 C C . ASN A 1 97 ? 2.525 11.538 -11.044 1.00 81.12 97 ASN A C 1
ATOM 801 O O . ASN A 1 97 ? 1.496 12.076 -10.650 1.00 81.12 97 ASN A O 1
ATOM 805 N N . ASP A 1 98 ? 2.534 10.260 -11.419 1.00 78.06 98 ASP A N 1
ATOM 806 C CA . ASP A 1 98 ? 1.342 9.416 -11.380 1.00 78.06 98 ASP A CA 1
ATOM 807 C C . ASP A 1 98 ? 0.811 9.263 -9.953 1.00 78.06 98 ASP A C 1
ATOM 809 O O . ASP A 1 98 ? -0.383 9.410 -9.725 1.00 78.06 98 ASP A O 1
ATOM 813 N N . ALA A 1 99 ? 1.682 8.993 -8.976 1.00 75.56 99 ALA A N 1
ATOM 814 C CA . ALA A 1 99 ? 1.272 8.903 -7.575 1.00 75.56 99 ALA A CA 1
ATOM 815 C C . ALA A 1 99 ? 0.693 10.236 -7.073 1.00 75.56 99 ALA A C 1
ATOM 817 O O . ALA A 1 99 ? -0.300 10.249 -6.349 1.00 75.56 99 ALA A O 1
ATOM 818 N N . TRP A 1 100 ? 1.280 11.360 -7.487 1.00 78.62 100 TRP A N 1
ATOM 819 C CA . TRP A 1 100 ? 0.805 12.695 -7.139 1.00 78.62 100 TRP A CA 1
ATOM 820 C C . TRP A 1 100 ? -0.576 12.999 -7.731 1.00 78.62 100 TRP A C 1
ATOM 822 O O . TRP A 1 100 ? -1.418 13.567 -7.049 1.00 78.62 100 TRP A O 1
ATOM 832 N N . ASN A 1 101 ? -0.842 12.583 -8.968 1.00 76.88 101 ASN A N 1
ATOM 833 C CA . ASN A 1 101 ? -2.124 12.852 -9.623 1.00 76.88 101 ASN A CA 1
ATOM 834 C C . ASN A 1 101 ? -3.223 11.841 -9.264 1.00 76.88 101 ASN A C 1
ATOM 836 O O . ASN A 1 101 ? -4.399 12.191 -9.272 1.00 76.88 101 ASN A O 1
ATOM 840 N N . ILE A 1 102 ? -2.861 10.588 -8.978 1.00 73.25 102 ILE A N 1
ATOM 841 C CA . ILE A 1 102 ? -3.822 9.502 -8.732 1.00 73.25 102 ILE A CA 1
ATOM 842 C C . ILE A 1 102 ? -4.112 9.345 -7.235 1.00 73.25 102 ILE A C 1
ATOM 844 O O . ILE A 1 102 ? -5.271 9.221 -6.837 1.00 73.25 102 ILE A O 1
ATOM 848 N N . ASP A 1 103 ? -3.072 9.343 -6.397 1.00 68.88 103 ASP A N 1
ATOM 849 C CA . ASP A 1 103 ? -3.172 8.910 -4.999 1.00 68.88 103 ASP A CA 1
ATOM 850 C C . ASP A 1 103 ? -3.143 10.087 -3.999 1.00 68.88 103 ASP A C 1
ATOM 852 O O . ASP A 1 103 ? -3.683 9.980 -2.889 1.00 68.88 103 ASP A O 1
ATOM 856 N N . VAL A 1 104 ? -2.541 11.230 -4.358 1.00 77.31 104 VAL A N 1
ATOM 857 C CA . VAL A 1 104 ? -2.450 12.405 -3.473 1.00 77.31 104 VAL A CA 1
ATOM 858 C C . VAL A 1 104 ? -3.699 13.281 -3.604 1.00 77.31 104 VAL A C 1
ATOM 860 O O . VAL A 1 104 ? -3.868 14.050 -4.542 1.00 77.31 104 VAL A O 1
ATOM 863 N N . LYS A 1 105 ? -4.583 13.195 -2.605 1.00 81.94 105 LYS A N 1
ATOM 864 C CA . LYS A 1 105 ? -5.792 14.027 -2.488 1.00 81.94 105 LYS A CA 1
ATOM 865 C C . LYS A 1 105 ? -5.507 15.324 -1.710 1.00 81.94 105 LYS A C 1
ATOM 867 O O . LYS A 1 105 ? -4.621 15.318 -0.851 1.00 81.94 105 LYS A O 1
ATOM 872 N N . PRO A 1 106 ? -6.303 16.400 -1.883 1.00 80.12 106 PRO A N 1
ATOM 873 C CA . PRO A 1 106 ? -6.184 17.615 -1.066 1.00 80.12 106 PRO A CA 1
ATOM 874 C C . PRO A 1 106 ? -6.224 17.339 0.444 1.00 80.12 106 PRO A C 1
ATOM 876 O O . PRO A 1 106 ? -5.457 17.917 1.210 1.00 80.12 106 PRO A O 1
ATOM 879 N N . THR A 1 107 ? -7.040 16.373 0.875 1.00 77.12 107 THR A N 1
ATOM 880 C CA . THR A 1 107 ? -7.099 15.924 2.275 1.00 77.12 107 THR A CA 1
ATOM 881 C C . THR A 1 107 ? -5.791 15.285 2.746 1.00 77.12 107 THR A C 1
ATOM 883 O O . THR A 1 107 ? -5.388 15.492 3.889 1.00 77.12 107 THR A O 1
ATOM 886 N N . THR A 1 108 ? -5.085 14.554 1.877 1.00 77.19 108 THR A 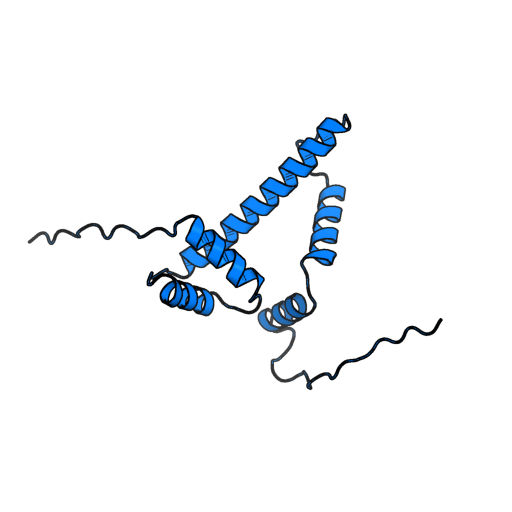N 1
ATOM 887 C CA . THR A 1 108 ? -3.747 14.010 2.157 1.00 77.19 108 THR A CA 1
ATOM 888 C C . THR A 1 108 ? -2.734 15.133 2.383 1.00 77.19 108 THR A C 1
ATOM 890 O O . THR A 1 108 ? -1.945 15.054 3.325 1.00 77.19 108 THR A O 1
ATOM 893 N N . ILE A 1 109 ? -2.781 16.194 1.569 1.00 80.38 109 ILE A N 1
ATOM 894 C CA . ILE A 1 109 ? -1.903 17.370 1.697 1.00 80.38 109 ILE A CA 1
ATOM 895 C C . ILE A 1 109 ? -2.199 18.122 3.001 1.00 80.38 109 ILE A C 1
ATOM 897 O O . ILE A 1 109 ? -1.284 18.344 3.794 1.00 80.38 109 ILE A O 1
ATOM 901 N N . ALA A 1 110 ? -3.470 18.432 3.270 1.00 78.19 110 ALA A N 1
ATOM 902 C CA . ALA A 1 110 ? -3.894 19.117 4.492 1.00 78.19 110 ALA A CA 1
ATOM 903 C C . ALA A 1 110 ? -3.501 18.333 5.756 1.00 78.19 110 ALA A C 1
ATOM 905 O O . ALA A 1 110 ? -2.926 18.883 6.696 1.00 78.19 110 ALA A O 1
ATOM 906 N N . ASN A 1 111 ? -3.724 17.014 5.761 1.00 78.38 111 ASN A N 1
ATOM 907 C CA . ASN A 1 111 ? -3.314 16.156 6.872 1.00 78.38 111 ASN A CA 1
ATOM 908 C C . ASN A 1 111 ? -1.788 16.142 7.051 1.00 78.38 111 ASN A C 1
ATOM 910 O O . ASN A 1 111 ? -1.309 16.169 8.184 1.00 78.38 111 ASN A O 1
ATOM 914 N N . CYS A 1 112 ? -1.016 16.126 5.959 1.00 80.81 112 CYS A N 1
ATOM 915 C CA . CYS A 1 112 ? 0.444 16.212 6.008 1.00 80.81 112 CYS A CA 1
ATOM 916 C C . CYS A 1 112 ? 0.902 17.533 6.645 1.00 80.81 112 CYS A C 1
ATOM 918 O O . CYS A 1 112 ? 1.716 17.523 7.567 1.00 80.81 112 CYS A O 1
ATOM 920 N N . PHE A 1 113 ? 0.321 18.660 6.227 1.00 84.56 113 PHE A N 1
ATOM 921 C CA . PHE A 1 113 ? 0.657 19.978 6.766 1.00 84.56 113 PHE A CA 1
ATOM 922 C C . PHE A 1 113 ? 0.304 20.095 8.249 1.00 84.56 113 PHE A C 1
ATOM 924 O O . PHE A 1 113 ? 1.126 20.588 9.023 1.00 84.56 113 PHE A O 1
ATOM 931 N N . ARG A 1 114 ? -0.845 19.556 8.678 1.00 80.75 114 ARG A N 1
ATOM 932 C CA . ARG A 1 114 ? -1.216 19.477 10.100 1.00 80.75 114 ARG A CA 1
ATOM 933 C C . ARG A 1 114 ? -0.229 18.622 10.899 1.00 80.75 114 ARG A C 1
ATOM 935 O O . ARG A 1 114 ? 0.243 19.038 11.953 1.00 80.75 114 ARG A O 1
ATOM 942 N N . HIS A 1 115 ? 0.152 17.448 10.389 1.00 76.31 115 HIS A N 1
ATOM 943 C CA . HIS A 1 115 ? 1.127 16.576 11.056 1.00 76.31 115 HIS A CA 1
ATOM 944 C C . HIS A 1 115 ? 2.526 17.192 11.154 1.00 76.31 115 HIS A C 1
ATOM 946 O O . HIS A 1 115 ? 3.225 16.969 12.145 1.00 76.31 115 HIS A O 1
ATOM 952 N N . CYS A 1 116 ? 2.924 17.980 10.157 1.00 81.69 116 CYS A N 1
ATOM 953 C CA . CYS A 1 116 ? 4.165 18.746 10.166 1.00 81.69 116 CYS A CA 1
ATOM 954 C C . CYS A 1 116 ? 4.060 20.065 10.950 1.00 81.69 116 CYS A C 1
ATOM 956 O O . CYS A 1 116 ? 5.064 20.764 11.056 1.00 81.69 116 CYS A O 1
ATOM 958 N N . LYS A 1 117 ? 2.885 20.392 11.514 1.00 82.00 117 LYS A N 1
ATOM 959 C CA . LYS A 1 117 ? 2.591 21.656 12.211 1.00 82.00 117 LYS A CA 1
ATOM 960 C C . LYS A 1 117 ? 2.832 22.904 11.350 1.00 82.00 117 LYS A C 1
ATOM 962 O O . LYS A 1 117 ? 3.185 23.957 11.866 1.00 82.00 117 LYS A O 1
ATOM 967 N N . ILE A 1 118 ? 2.666 22.767 10.035 1.00 82.62 118 ILE A N 1
ATOM 968 C CA . ILE A 1 118 ? 2.734 23.871 9.066 1.00 82.62 118 ILE A CA 1
ATOM 969 C C . ILE A 1 118 ? 1.408 24.647 9.064 1.00 82.62 118 ILE A C 1
ATOM 971 O O . ILE A 1 118 ? 1.400 25.850 8.837 1.00 82.62 118 ILE A O 1
ATOM 975 N N . GLN A 1 119 ? 0.298 23.962 9.352 1.00 67.31 119 GLN A N 1
ATOM 976 C CA . GLN A 1 119 ? -1.015 24.560 9.602 1.00 67.31 119 GLN A CA 1
ATOM 977 C C . GLN A 1 119 ? -1.403 24.304 11.064 1.00 67.31 119 GLN A C 1
ATOM 979 O O . GLN A 1 119 ? -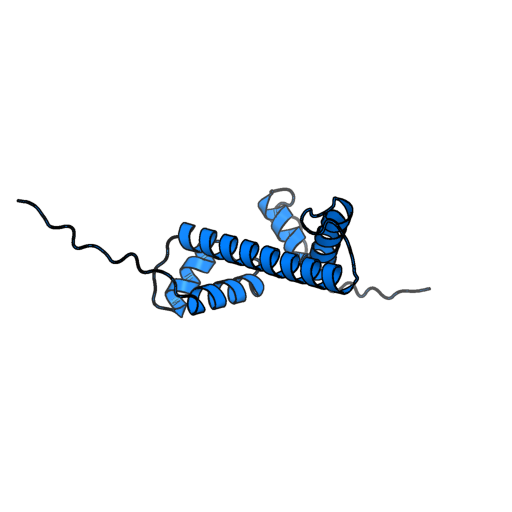1.273 23.169 11.538 1.00 67.31 119 GLN A O 1
ATOM 984 N N . SER A 1 120 ? -1.839 25.348 11.773 1.00 62.78 120 SER A N 1
ATOM 985 C CA . SER A 1 120 ? -2.413 25.232 13.118 1.00 62.78 120 SER A CA 1
ATOM 986 C C . SER A 1 120 ? -3.845 24.670 13.025 1.00 62.78 120 SER A C 1
ATOM 988 O O . SER A 1 120 ? -4.483 24.757 11.975 1.00 62.78 120 SER A O 1
ATOM 990 N N . GLU A 1 121 ? -4.365 24.051 14.091 1.00 60.62 121 GLU A N 1
ATOM 991 C CA . GLU A 1 121 ? -5.757 23.553 14.124 1.00 60.62 121 GLU A CA 1
ATOM 992 C C . GLU A 1 121 ? -6.802 24.687 14.126 1.00 60.62 121 GLU A C 1
ATOM 994 O O . GLU A 1 121 ? -7.988 24.420 13.951 1.00 60.62 121 GLU A O 1
ATOM 999 N N . GLU A 1 122 ? -6.367 25.939 14.279 1.00 58.22 122 GLU A N 1
ATOM 1000 C CA . GLU A 1 122 ? -7.218 27.108 14.514 1.00 58.22 122 GLU A CA 1
ATOM 1001 C C . GLU A 1 122 ? -7.547 27.889 13.222 1.00 58.22 122 GLU A C 1
ATOM 1003 O O . GLU A 1 122 ? -8.466 28.704 13.225 1.00 58.22 122 GLU A O 1
ATOM 1008 N N . ASP A 1 123 ? -6.883 27.593 12.094 1.00 55.22 123 ASP A N 1
ATOM 1009 C CA . ASP A 1 123 ? -6.865 28.472 10.909 1.00 55.22 123 ASP A CA 1
ATOM 1010 C C . ASP A 1 123 ? -7.653 27.981 9.673 1.00 55.22 123 ASP A C 1
ATOM 1012 O O . ASP A 1 123 ? -7.243 28.258 8.546 1.00 55.22 123 ASP A O 1
ATOM 1016 N N . MET A 1 124 ? -8.785 27.277 9.809 1.00 51.47 124 MET A N 1
ATOM 1017 C CA . MET A 1 124 ? -9.677 27.065 8.648 1.00 51.47 124 MET A CA 1
ATOM 1018 C C . MET A 1 124 ? -11.162 27.269 8.992 1.00 51.47 124 MET A C 1
ATOM 1020 O O . MET A 1 124 ? -11.738 26.442 9.706 1.00 51.47 124 MET A O 1
ATOM 1024 N N . PRO A 1 125 ? -11.820 28.318 8.454 1.00 45.06 125 PRO A N 1
ATOM 1025 C CA . PRO A 1 125 ? -13.273 28.390 8.428 1.00 45.06 125 PRO A CA 1
ATOM 1026 C C . PRO A 1 125 ? -13.824 27.292 7.506 1.00 45.06 125 PRO A C 1
ATOM 1028 O O . PRO A 1 125 ? -13.175 26.879 6.547 1.00 45.06 125 PRO A O 1
ATOM 1031 N N . PHE A 1 126 ? -15.026 26.801 7.815 1.00 43.69 126 PHE A N 1
ATOM 1032 C CA . PHE A 1 126 ? -15.774 25.854 6.988 1.00 43.69 126 PHE A CA 1
ATOM 1033 C C . PHE A 1 126 ? -15.927 26.408 5.561 1.00 43.69 126 PHE A C 1
ATOM 1035 O O . PHE A 1 126 ? -16.807 27.231 5.316 1.00 43.69 126 PHE A O 1
ATOM 1042 N N . GLU A 1 127 ? -15.084 25.983 4.619 1.00 42.28 127 GLU A N 1
ATOM 1043 C CA . GLU A 1 127 ? -15.257 26.380 3.223 1.00 42.28 127 GLU A CA 1
ATOM 1044 C C . GLU A 1 127 ? -16.409 25.590 2.598 1.00 42.28 127 GLU A C 1
ATOM 1046 O O . GLU A 1 127 ? -16.346 24.379 2.371 1.00 42.28 127 GLU A O 1
ATOM 1051 N N . GLN A 1 128 ? -17.493 26.332 2.373 1.00 43.06 128 GLN A N 1
ATOM 1052 C CA . GLN A 1 128 ? -18.572 26.020 1.451 1.00 43.06 128 GLN A CA 1
ATOM 1053 C C . GLN A 1 128 ? -18.001 25.757 0.047 1.00 43.06 128 GLN A C 1
ATOM 1055 O O . GLN A 1 128 ? -17.034 26.394 -0.362 1.00 43.06 128 GLN A O 1
ATOM 1060 N N . GLU A 1 129 ? -18.629 24.827 -0.676 1.00 40.62 129 GLU A N 1
ATOM 1061 C CA . GLU A 1 129 ? -18.411 24.524 -2.097 1.00 40.62 129 GLU A CA 1
ATOM 1062 C C . GLU A 1 129 ? -18.082 25.772 -2.932 1.00 40.62 129 GLU A C 1
ATOM 1064 O O . GLU A 1 129 ? -18.949 26.603 -3.203 1.00 40.62 129 GLU A O 1
ATOM 1069 N N . ILE A 1 130 ? -16.834 25.879 -3.392 1.00 40.81 130 ILE A N 1
ATOM 1070 C CA . ILE A 1 130 ? -16.478 26.814 -4.458 1.00 40.81 130 ILE A CA 1
ATOM 1071 C C . ILE A 1 130 ? -16.652 26.073 -5.786 1.00 40.81 130 ILE A C 1
ATOM 1073 O O . ILE A 1 130 ? -15.778 25.333 -6.239 1.00 40.81 130 ILE A O 1
ATOM 1077 N N . ASP A 1 131 ? -17.828 26.271 -6.383 1.00 39.00 131 ASP A N 1
ATOM 1078 C CA . ASP A 1 131 ? -18.174 25.893 -7.754 1.00 39.00 131 ASP A CA 1
ATOM 1079 C C . ASP A 1 131 ? -17.280 26.675 -8.733 1.00 39.00 131 ASP A C 1
ATOM 1081 O O . ASP A 1 131 ? -17.506 27.853 -9.027 1.00 39.00 131 ASP A O 1
ATOM 1085 N N . PHE A 1 132 ? -16.216 26.033 -9.224 1.00 38.69 132 PHE A N 1
ATOM 1086 C CA . PHE A 1 132 ? -15.386 26.577 -10.297 1.00 38.69 132 PHE A CA 1
ATOM 1087 C C . PHE A 1 132 ? -16.154 26.507 -11.623 1.00 38.69 132 PHE A C 1
ATOM 1089 O O . PHE A 1 132 ? -15.977 25.596 -12.435 1.00 38.69 132 PHE A O 1
ATOM 1096 N N . LYS A 1 133 ? -16.979 27.522 -11.891 1.00 40.06 133 LYS A N 1
ATOM 1097 C CA . LYS A 1 133 ? -17.422 27.809 -13.257 1.00 40.06 133 LYS A CA 1
ATOM 1098 C C . LYS A 1 133 ? -16.275 28.433 -14.041 1.00 40.06 133 LYS A C 1
ATOM 1100 O O . LYS A 1 133 ? -15.973 29.616 -13.907 1.00 40.06 133 LYS A O 1
ATOM 1105 N N . LEU A 1 134 ? -15.665 27.614 -14.894 1.00 40.97 134 LEU A N 1
ATOM 1106 C CA . LEU A 1 134 ? -14.854 28.057 -16.025 1.00 40.97 134 LEU A CA 1
ATOM 1107 C C . LEU A 1 134 ? -15.661 29.038 -16.890 1.00 40.97 134 LEU A C 1
ATOM 1109 O O . LEU A 1 134 ? -16.673 28.662 -17.481 1.00 40.97 134 LEU A O 1
ATOM 1113 N N . SER A 1 135 ? -15.179 30.274 -17.011 1.00 39.59 135 SER A N 1
ATOM 1114 C CA . SER A 1 135 ? -15.490 31.138 -18.148 1.00 39.59 135 SER A CA 1
ATOM 1115 C C . SER A 1 135 ? -14.234 31.285 -19.000 1.00 39.59 135 SER A C 1
ATOM 1117 O O . SER A 1 135 ? -13.162 31.550 -18.464 1.00 39.59 135 SER A O 1
ATOM 1119 N N . LYS A 1 136 ? -14.449 31.046 -20.298 1.00 41.88 136 LYS A N 1
ATOM 1120 C CA . LYS A 1 136 ? -13.556 31.085 -21.467 1.00 41.88 136 LYS A CA 1
ATOM 1121 C C . LYS A 1 136 ? -12.353 32.017 -21.402 1.00 41.88 136 LYS A C 1
ATOM 1123 O O . LYS A 1 136 ? -12.538 33.185 -21.001 1.00 41.88 136 LYS A O 1
#

Sequence (136 aa):
MVSHLKGVKKATLTDEMRKALCEYKNEHSSSNKKDLQQWVQQTFDFSVIQSTISNTLKRAVKIYYRRRFYSSTLEGYKKGEINLEKINVLDTIHFINDAWNIDVKPTTIANCFRHCKIQSEEDMPFEQEIDFKLSK

Radius of gyration: 21.52 Å; chains: 1; bounding box: 37×54×68 Å

Organism: NCBI:txid34281